Protein AF-A0A7H0MKH0-F1 (afdb_monomer_lite)

Radius of gyration: 23.42 Å; chains: 1; bounding box: 49×35×56 Å

pLDDT: mean 81.63, std 15.14, range [39.09, 97.88]

Structure (mmCIF, N/CA/C/O backbone):
data_AF-A0A7H0MKH0-F1
#
_entry.id   AF-A0A7H0MKH0-F1
#
loop_
_atom_site.group_PDB
_atom_site.id
_atom_site.type_symbol
_atom_site.label_atom_id
_atom_site.label_alt_id
_atom_site.label_comp_id
_atom_site.label_asym_id
_atom_site.label_entity_id
_atom_site.label_seq_id
_atom_site.pdbx_PDB_ins_code
_atom_site.Cartn_x
_atom_site.Cartn_y
_atom_site.Cartn_z
_atom_site.occupancy
_atom_site.B_iso_or_equiv
_atom_site.auth_seq_id
_atom_site.auth_comp_id
_atom_site.auth_asym_id
_atom_site.auth_atom_id
_atom_site.pdbx_PDB_model_num
ATOM 1 N N . MET A 1 1 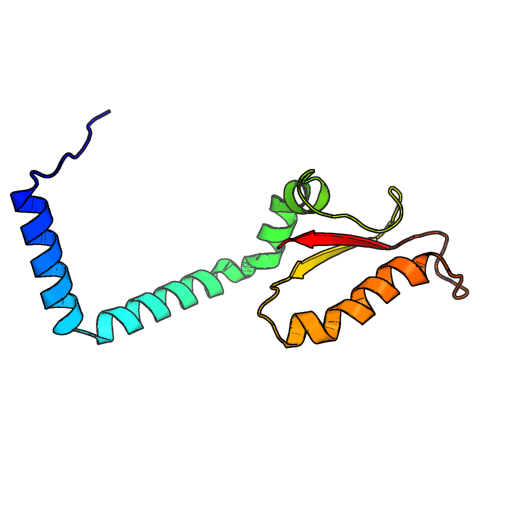? 20.983 23.984 -4.748 1.00 39.09 1 MET A N 1
ATOM 2 C CA . MET A 1 1 ? 20.056 22.946 -5.241 1.00 39.09 1 MET A CA 1
ATOM 3 C C . MET A 1 1 ? 20.427 22.680 -6.689 1.00 39.09 1 MET A C 1
ATOM 5 O O . MET A 1 1 ? 20.100 23.489 -7.542 1.00 39.09 1 MET A O 1
ATOM 9 N N . PHE A 1 2 ? 21.236 21.652 -6.948 1.00 47.03 2 PHE A N 1
ATOM 10 C CA . PHE A 1 2 ? 21.605 21.274 -8.313 1.00 47.03 2 PHE A CA 1
ATOM 11 C C . PHE A 1 2 ? 20.467 20.433 -8.879 1.00 47.03 2 PHE A C 1
ATOM 13 O O . PHE A 1 2 ? 20.179 19.360 -8.350 1.00 47.03 2 PHE A O 1
ATOM 20 N N . VAL A 1 3 ? 19.785 20.941 -9.901 1.00 56.19 3 VAL A N 1
ATOM 21 C CA . VAL A 1 3 ? 18.831 20.128 -10.645 1.00 56.19 3 VAL A CA 1
ATOM 22 C C . VAL A 1 3 ? 19.644 19.305 -11.636 1.00 56.19 3 VAL A C 1
ATOM 24 O O . VAL A 1 3 ? 20.307 19.854 -12.510 1.00 56.19 3 VAL A O 1
ATOM 27 N N . TRP A 1 4 ? 19.636 17.986 -11.462 1.00 60.25 4 TRP A N 1
ATOM 28 C CA . TRP A 1 4 ? 20.174 17.035 -12.430 1.00 60.25 4 TRP A CA 1
ATOM 29 C C . TRP A 1 4 ? 19.260 17.009 -13.662 1.00 60.25 4 TRP A C 1
ATOM 31 O O . TRP A 1 4 ? 18.473 16.084 -13.842 1.00 60.25 4 TRP A O 1
ATOM 41 N N . GLN A 1 5 ? 19.301 18.057 -14.484 1.00 67.75 5 GLN A N 1
ATOM 42 C CA . GLN A 1 5 ? 18.633 18.046 -15.781 1.00 67.75 5 GLN A CA 1
ATOM 43 C C . GLN A 1 5 ? 19.499 17.270 -16.763 1.00 67.75 5 GLN A C 1
ATOM 45 O O . GLN A 1 5 ? 20.513 17.752 -17.264 1.00 67.75 5 GLN A O 1
ATOM 50 N N . THR A 1 6 ? 19.096 16.027 -16.997 1.00 79.69 6 THR A N 1
ATOM 51 C CA . THR A 1 6 ? 19.635 15.208 -18.075 1.00 79.69 6 THR A CA 1
ATOM 52 C C . THR A 1 6 ? 19.158 15.810 -19.401 1.00 79.69 6 THR A C 1
ATOM 54 O O . THR A 1 6 ? 17.956 16.042 -19.532 1.00 79.69 6 THR A O 1
ATOM 57 N N . PRO A 1 7 ? 20.041 16.097 -20.376 1.00 89.56 7 PRO A N 1
ATOM 58 C CA . PRO A 1 7 ? 19.609 16.549 -21.695 1.00 89.56 7 PRO A CA 1
ATOM 59 C C . PRO A 1 7 ? 18.599 15.565 -22.317 1.00 89.56 7 PRO A C 1
ATOM 61 O O . PRO A 1 7 ? 18.772 14.353 -22.135 1.00 89.56 7 PRO A O 1
ATOM 64 N N . PRO A 1 8 ? 17.564 16.029 -23.044 1.00 86.69 8 PRO A N 1
ATOM 65 C CA . PRO A 1 8 ? 16.496 15.162 -23.553 1.00 86.69 8 PRO A CA 1
ATOM 66 C C . PRO A 1 8 ? 17.004 13.982 -24.391 1.00 86.69 8 PRO A C 1
ATOM 68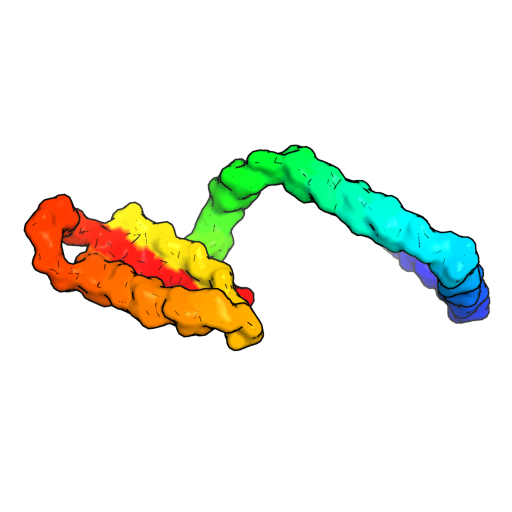 O O . PRO A 1 8 ? 16.483 12.870 -24.303 1.00 86.69 8 PRO A O 1
ATOM 71 N N . GLU A 1 9 ? 18.065 14.187 -25.174 1.00 89.75 9 GLU A N 1
ATOM 72 C CA . GLU A 1 9 ? 18.697 13.133 -25.963 1.00 89.75 9 GLU A CA 1
ATOM 73 C C . GLU A 1 9 ? 19.395 12.083 -25.089 1.00 89.75 9 GLU A C 1
ATOM 75 O O . GLU A 1 9 ? 19.399 10.891 -25.410 1.00 89.75 9 GLU A O 1
ATOM 80 N N . GLN A 1 10 ? 19.963 12.502 -23.958 1.00 89.12 10 GLN A N 1
ATOM 81 C CA . GLN A 1 10 ? 20.596 11.600 -23.007 1.00 89.12 10 GLN A CA 1
ATOM 82 C C . GLN A 1 10 ? 19.543 10.807 -22.226 1.00 89.12 10 GLN A C 1
ATOM 84 O O . GLN A 1 10 ? 19.713 9.601 -22.053 1.00 89.12 10 GLN A O 1
ATOM 89 N N . GLU A 1 11 ? 18.442 11.439 -21.820 1.00 90.81 11 GLU A N 1
ATOM 90 C CA . GLU A 1 11 ? 17.321 10.765 -21.158 1.00 90.81 11 GLU A CA 1
ATOM 91 C C . GLU A 1 11 ? 16.695 9.700 -22.070 1.00 90.81 11 GLU A C 1
ATOM 93 O O . GLU A 1 11 ? 16.544 8.544 -21.666 1.00 90.81 11 GLU A O 1
ATOM 98 N N . ALA A 1 12 ? 16.449 10.037 -23.341 1.00 91.44 12 ALA A N 1
ATOM 99 C CA . ALA A 1 12 ? 15.931 9.096 -24.333 1.00 91.44 12 ALA A CA 1
ATOM 100 C C . ALA A 1 12 ? 16.863 7.887 -24.538 1.00 91.44 12 ALA A C 1
ATOM 102 O O . ALA A 1 12 ? 16.412 6.740 -24.619 1.00 91.44 12 ALA A O 1
ATOM 103 N N . ARG A 1 13 ? 18.183 8.120 -24.576 1.00 92.81 13 ARG A N 1
ATOM 104 C CA . ARG A 1 13 ? 19.175 7.039 -24.674 1.00 92.81 13 ARG A CA 1
ATOM 105 C C . ARG A 1 13 ? 19.180 6.140 -23.440 1.00 92.81 13 ARG A C 1
ATOM 107 O O . ARG A 1 13 ? 19.263 4.924 -23.596 1.00 92.81 13 ARG A O 1
ATOM 114 N N . ILE A 1 14 ? 19.080 6.711 -22.240 1.00 93.81 14 ILE A N 1
ATOM 115 C CA . ILE A 1 14 ? 19.002 5.942 -20.989 1.00 93.81 14 ILE A CA 1
ATOM 116 C C . ILE A 1 14 ? 17.739 5.079 -20.979 1.00 93.81 14 ILE A C 1
ATOM 118 O O . ILE A 1 14 ? 17.829 3.890 -20.680 1.00 93.81 14 ILE A O 1
ATOM 122 N N . GLY A 1 15 ? 16.590 5.640 -21.370 1.00 93.50 15 GLY A N 1
ATOM 123 C CA . GLY A 1 15 ? 15.331 4.901 -21.465 1.00 93.50 15 GLY A CA 1
ATOM 124 C C . GLY A 1 15 ? 15.433 3.690 -22.393 1.00 93.50 15 GLY A C 1
ATOM 125 O O . GLY A 1 15 ? 15.043 2.588 -22.010 1.00 93.50 15 GLY A O 1
ATOM 126 N N . LYS A 1 16 ? 16.040 3.863 -23.576 1.00 96.31 16 LYS A N 1
ATOM 127 C CA . LYS A 1 16 ? 16.266 2.760 -24.520 1.00 96.31 16 LYS A CA 1
ATOM 128 C C . LYS A 1 16 ? 17.181 1.678 -23.939 1.00 96.31 16 LYS A C 1
ATOM 130 O O . LYS A 1 16 ? 16.832 0.505 -23.986 1.00 96.31 16 LYS A O 1
ATOM 135 N N . ILE A 1 17 ? 18.310 2.065 -23.341 1.00 96.81 17 ILE A N 1
ATOM 136 C CA . ILE A 1 17 ? 19.251 1.115 -22.723 1.00 96.81 17 ILE A CA 1
ATOM 137 C C . ILE A 1 17 ? 18.575 0.335 -21.589 1.00 96.81 17 ILE A C 1
ATOM 139 O O . ILE A 1 17 ? 18.750 -0.878 -21.490 1.00 96.81 17 ILE A O 1
ATOM 143 N N . ALA A 1 18 ? 17.799 1.012 -20.740 1.00 95.94 18 ALA A N 1
ATOM 144 C CA . ALA A 1 18 ? 17.083 0.375 -19.641 1.00 95.94 18 ALA A CA 1
ATOM 145 C C . ALA A 1 18 ? 16.030 -0.619 -20.154 1.00 95.94 18 ALA A C 1
ATOM 147 O O . ALA A 1 18 ? 15.955 -1.737 -19.644 1.00 95.94 18 ALA A O 1
ATOM 148 N N . ALA A 1 19 ? 15.259 -0.244 -21.180 1.00 96.44 19 ALA A N 1
ATOM 149 C CA . ALA A 1 19 ? 14.280 -1.127 -21.806 1.00 96.44 19 ALA A CA 1
ATOM 150 C C . ALA A 1 19 ? 14.949 -2.362 -22.430 1.00 96.44 19 ALA A C 1
ATOM 152 O O . ALA A 1 19 ? 14.558 -3.487 -22.117 1.00 96.44 19 ALA A O 1
ATOM 153 N N . ASP A 1 20 ? 15.998 -2.164 -23.234 1.00 97.69 20 ASP A N 1
ATOM 154 C CA . ASP A 1 20 ? 16.750 -3.248 -23.875 1.00 97.69 20 ASP A CA 1
ATOM 155 C C . ASP A 1 20 ? 17.353 -4.199 -22.824 1.00 97.69 20 ASP A C 1
ATOM 157 O O . ASP A 1 20 ? 17.282 -5.420 -22.966 1.00 97.69 20 ASP A O 1
ATOM 161 N N . TYR A 1 21 ? 17.890 -3.657 -21.724 1.00 97.44 21 TYR A N 1
ATOM 162 C CA . TYR A 1 21 ? 18.441 -4.444 -20.620 1.00 97.44 21 TYR A CA 1
ATOM 163 C C . TYR A 1 21 ? 17.377 -5.277 -19.895 1.00 97.44 21 TYR A C 1
ATOM 165 O O . TYR A 1 21 ? 17.601 -6.460 -19.642 1.00 97.44 21 TYR A O 1
ATOM 173 N N . LEU A 1 22 ? 16.224 -4.684 -19.566 1.00 97.12 22 LEU A N 1
ATOM 174 C CA . LEU A 1 22 ? 15.134 -5.388 -18.881 1.00 97.12 22 LEU A CA 1
ATOM 175 C C . LEU A 1 22 ? 14.512 -6.476 -19.766 1.00 97.12 22 LEU A C 1
ATOM 177 O O . LEU A 1 22 ? 14.183 -7.548 -19.263 1.00 97.12 22 LEU A O 1
ATOM 181 N N . LEU A 1 23 ? 14.401 -6.237 -21.077 1.00 96.81 23 LEU A N 1
ATOM 182 C CA . LEU A 1 23 ? 13.933 -7.240 -22.037 1.00 96.81 23 LEU A CA 1
ATOM 183 C C . LEU A 1 23 ? 14.943 -8.377 -22.223 1.00 96.81 23 LEU A C 1
ATOM 185 O O . LEU A 1 23 ? 14.547 -9.537 -22.316 1.00 96.81 23 LEU A O 1
ATOM 189 N N . ALA A 1 24 ? 16.241 -8.067 -22.236 1.00 97.88 24 ALA A N 1
ATOM 190 C CA . ALA A 1 24 ? 17.297 -9.074 -22.307 1.00 97.88 24 ALA A CA 1
ATOM 191 C C . ALA A 1 24 ? 17.465 -9.869 -20.998 1.00 97.88 24 ALA A C 1
ATOM 193 O O . ALA A 1 24 ? 18.063 -10.946 -21.018 1.00 97.88 24 ALA A O 1
ATOM 194 N N . ARG A 1 25 ? 16.979 -9.342 -19.862 1.00 97.50 25 ARG A N 1
ATOM 195 C CA . ARG A 1 25 ? 17.132 -9.928 -18.518 1.00 97.50 25 ARG A CA 1
ATOM 196 C C . ARG A 1 25 ? 15.841 -9.848 -17.690 1.00 97.50 25 ARG A C 1
ATOM 198 O O . ARG A 1 25 ? 15.790 -9.130 -16.685 1.00 97.50 25 ARG A O 1
ATOM 205 N N . PRO A 1 26 ? 14.781 -10.582 -18.073 1.00 94.94 26 PRO A N 1
ATOM 206 C CA . PRO A 1 26 ? 13.505 -10.550 -17.356 1.00 94.94 26 PRO A CA 1
ATOM 207 C C . PRO A 1 26 ? 13.609 -11.084 -15.916 1.00 94.94 26 PRO A C 1
ATOM 209 O O . PRO A 1 26 ? 12.795 -10.735 -15.061 1.00 94.94 26 PRO A O 1
ATOM 212 N N . ASP A 1 27 ? 14.635 -11.882 -15.610 1.00 96.88 27 ASP A N 1
ATOM 213 C CA . ASP A 1 27 ? 14.953 -12.363 -14.264 1.00 96.88 27 ASP A CA 1
ATOM 214 C C . ASP A 1 27 ? 15.256 -11.222 -13.281 1.00 96.88 27 ASP A C 1
ATOM 216 O O . ASP A 1 27 ? 14.964 -11.345 -12.091 1.00 96.88 27 ASP A O 1
ATOM 220 N N . VAL A 1 28 ? 15.753 -10.077 -13.762 1.00 97.12 28 VAL A N 1
ATOM 221 C CA . VAL A 1 28 ? 15.995 -8.890 -12.929 1.00 97.12 28 VAL A CA 1
ATOM 222 C C . VAL A 1 28 ? 14.702 -8.410 -12.269 1.00 97.12 28 VAL A C 1
ATOM 224 O O . VAL A 1 28 ? 14.723 -8.036 -11.098 1.00 97.12 28 VAL A O 1
ATOM 227 N N . LEU A 1 29 ? 13.557 -8.476 -12.960 1.00 95.56 29 LEU A N 1
ATOM 228 C CA . LEU A 1 29 ? 12.264 -8.098 -12.375 1.00 95.56 29 LEU A CA 1
ATOM 229 C C . LEU A 1 29 ? 11.880 -9.026 -11.215 1.00 95.56 29 LEU A C 1
ATOM 231 O O . LEU A 1 29 ? 11.394 -8.569 -10.178 1.00 95.56 29 LEU A O 1
ATOM 235 N N . VAL A 1 30 ? 12.160 -10.324 -11.357 1.00 96.06 30 VAL A N 1
ATOM 236 C CA . VAL A 1 30 ? 11.936 -11.313 -10.297 1.00 96.06 30 VAL A CA 1
ATOM 237 C C . VAL A 1 30 ? 12.853 -11.036 -9.107 1.00 96.06 30 VAL A C 1
ATOM 239 O O . VAL A 1 30 ? 12.380 -11.004 -7.971 1.00 96.06 30 VAL A O 1
ATOM 242 N N . GLN A 1 31 ? 14.136 -10.763 -9.350 1.00 96.56 31 GLN A N 1
ATOM 243 C CA . GLN A 1 31 ? 15.106 -10.438 -8.300 1.00 96.56 31 GLN A CA 1
ATOM 244 C C . GLN A 1 31 ? 14.722 -9.164 -7.536 1.00 96.56 31 GLN A C 1
ATOM 246 O O . GLN A 1 31 ? 14.804 -9.125 -6.307 1.00 96.56 31 GLN A O 1
ATOM 251 N N . VAL A 1 32 ? 14.248 -8.131 -8.239 1.00 96.69 32 VAL A N 1
ATOM 252 C CA . VAL A 1 32 ? 13.745 -6.896 -7.620 1.00 96.69 32 VAL A CA 1
ATOM 253 C C . VAL A 1 32 ? 12.533 -7.192 -6.735 1.00 96.69 32 VAL A C 1
ATOM 255 O O . VAL A 1 32 ? 12.503 -6.758 -5.582 1.00 96.69 32 VAL A O 1
ATOM 258 N N . SER A 1 33 ? 11.570 -7.977 -7.227 1.00 95.94 33 SER A N 1
ATOM 259 C CA . SER A 1 33 ? 10.398 -8.386 -6.443 1.00 95.94 33 SER A CA 1
ATOM 260 C C . SER A 1 33 ? 10.794 -9.178 -5.192 1.00 95.94 33 SER A C 1
ATOM 262 O O . SER A 1 33 ? 10.311 -8.901 -4.094 1.00 95.94 33 SER A O 1
ATOM 264 N N . GLN A 1 34 ? 11.711 -10.138 -5.324 1.00 95.50 34 GLN A N 1
ATOM 265 C CA . GLN A 1 34 ? 12.204 -10.940 -4.202 1.00 95.50 34 GLN A CA 1
ATOM 266 C C . GLN A 1 34 ? 12.918 -10.079 -3.158 1.00 95.50 34 GLN A C 1
ATOM 268 O O . GLN A 1 34 ? 12.655 -10.223 -1.963 1.00 95.50 34 GLN A O 1
ATOM 273 N N . LYS A 1 35 ? 13.764 -9.143 -3.600 1.00 95.00 35 LYS A N 1
ATOM 274 C CA . LYS A 1 35 ? 14.443 -8.193 -2.715 1.00 95.00 35 LYS A CA 1
ATOM 275 C C . LYS A 1 35 ? 13.440 -7.325 -1.961 1.00 95.00 35 LYS A C 1
ATOM 277 O O . LYS A 1 35 ? 13.571 -7.166 -0.750 1.00 95.00 35 LYS A O 1
ATOM 282 N N . LEU A 1 36 ? 12.408 -6.825 -2.641 1.00 92.56 36 LEU A N 1
ATOM 283 C CA . LEU A 1 36 ? 11.350 -6.047 -2.000 1.00 92.56 36 LEU A CA 1
ATOM 284 C C . LEU A 1 36 ? 10.592 -6.880 -0.957 1.00 92.56 36 LEU A C 1
ATOM 286 O O . LEU A 1 36 ? 10.382 -6.423 0.164 1.00 92.56 36 LEU A O 1
ATOM 290 N N . GLN A 1 37 ? 10.232 -8.124 -1.282 1.00 89.38 37 GLN A N 1
ATOM 291 C CA . GLN A 1 37 ? 9.590 -9.035 -0.331 1.00 89.38 37 GLN A CA 1
ATOM 292 C C . GLN A 1 37 ? 10.483 -9.350 0.872 1.00 89.38 37 GLN A C 1
ATOM 294 O O . GLN A 1 37 ? 9.991 -9.489 1.990 1.00 89.38 37 GLN A O 1
ATOM 299 N N . GLN A 1 38 ? 11.792 -9.499 0.669 1.00 89.00 38 GLN A N 1
ATOM 300 C CA . GLN A 1 38 ? 12.737 -9.703 1.760 1.00 89.00 38 GLN A CA 1
ATOM 301 C C . GLN A 1 38 ? 12.803 -8.470 2.666 1.00 89.00 38 GLN A C 1
ATOM 303 O O . GLN A 1 38 ? 12.653 -8.612 3.873 1.00 89.00 38 GLN A O 1
ATOM 308 N N . GLN A 1 39 ? 12.896 -7.266 2.098 1.00 86.12 39 GLN A N 1
ATOM 309 C CA . GLN A 1 39 ? 12.865 -6.022 2.872 1.00 86.12 39 GLN A CA 1
ATOM 310 C C . GLN A 1 39 ? 11.559 -5.864 3.660 1.00 86.12 39 GLN A C 1
ATOM 312 O O . GLN A 1 39 ? 11.578 -5.453 4.816 1.00 86.12 39 GLN A O 1
ATOM 317 N N . GLN A 1 40 ? 10.415 -6.218 3.070 1.00 80.81 40 GLN A N 1
ATOM 318 C CA . GLN A 1 40 ? 9.128 -6.197 3.774 1.00 80.81 40 GLN A CA 1
ATOM 319 C C . GLN A 1 40 ? 9.060 -7.238 4.900 1.00 80.81 40 GLN A C 1
ATOM 321 O O . GLN A 1 40 ? 8.494 -6.961 5.956 1.00 80.81 40 GLN A O 1
ATOM 326 N N . ARG A 1 41 ? 9.664 -8.417 4.712 1.00 75.00 41 ARG A N 1
ATOM 327 C CA . ARG A 1 41 ? 9.779 -9.438 5.764 1.00 75.00 41 ARG A CA 1
ATOM 328 C C . ARG A 1 41 ? 10.735 -9.011 6.872 1.00 75.00 41 ARG A C 1
ATOM 330 O O . ARG A 1 41 ? 10.429 -9.201 8.037 1.00 75.00 41 ARG A O 1
ATOM 337 N N . GLU A 1 42 ? 11.843 -8.361 6.550 1.00 71.44 42 GLU A N 1
ATOM 338 C CA . GLU A 1 42 ? 12.746 -7.767 7.546 1.00 71.44 42 GLU A CA 1
ATOM 339 C C . GLU A 1 42 ? 12.070 -6.609 8.304 1.00 71.44 42 GLU A C 1
ATOM 341 O O . GLU A 1 42 ? 12.374 -6.347 9.466 1.00 71.44 42 GLU A O 1
ATOM 346 N N . GLN A 1 43 ? 11.045 -5.990 7.711 1.00 66.25 43 GLN A N 1
ATOM 347 C CA . GLN A 1 43 ? 10.126 -5.068 8.383 1.00 66.25 43 GLN A CA 1
ATOM 348 C C . GLN A 1 43 ? 9.056 -5.765 9.253 1.00 66.25 43 GLN A C 1
ATOM 350 O O . GLN A 1 43 ? 8.038 -5.145 9.568 1.00 66.25 43 GLN A O 1
ATOM 355 N N . LEU A 1 44 ? 9.313 -6.991 9.738 1.00 56.62 44 LEU A N 1
ATOM 356 C CA . LEU A 1 44 ? 8.544 -7.730 10.763 1.00 56.62 44 LEU A CA 1
ATOM 357 C C . LEU A 1 44 ? 8.199 -6.905 12.027 1.00 56.62 44 LEU A C 1
ATOM 359 O O . LEU A 1 44 ? 7.331 -7.292 12.805 1.00 56.62 44 LEU A O 1
ATOM 363 N N . GLY A 1 45 ? 8.771 -5.710 12.193 1.00 65.31 45 GLY A N 1
ATOM 364 C CA . GLY A 1 45 ? 8.278 -4.640 13.066 1.00 65.31 45 GLY A CA 1
ATOM 365 C C . GLY A 1 45 ? 6.958 -3.981 12.625 1.00 65.31 45 GLY A C 1
ATOM 366 O O . GLY A 1 45 ? 6.721 -2.828 12.983 1.00 65.31 45 GLY A O 1
ATOM 367 N N . MET A 1 46 ? 6.083 -4.661 11.874 1.00 68.81 46 MET A N 1
ATOM 368 C CA . MET A 1 46 ? 4.783 -4.122 11.441 1.00 68.81 46 MET A CA 1
ATOM 369 C C . MET A 1 46 ? 3.974 -3.577 12.629 1.00 68.81 46 MET A C 1
ATOM 371 O O . MET A 1 46 ? 3.401 -2.493 12.542 1.00 68.81 46 MET A O 1
ATOM 375 N N . ARG A 1 47 ? 4.025 -4.259 13.782 1.00 70.81 47 ARG A N 1
ATOM 376 C CA . ARG A 1 47 ? 3.411 -3.776 15.028 1.00 70.81 47 ARG A CA 1
ATOM 377 C C . ARG A 1 47 ? 3.973 -2.421 15.463 1.00 70.81 47 ARG A C 1
ATOM 379 O O . ARG A 1 47 ? 3.198 -1.530 15.786 1.00 70.81 47 ARG A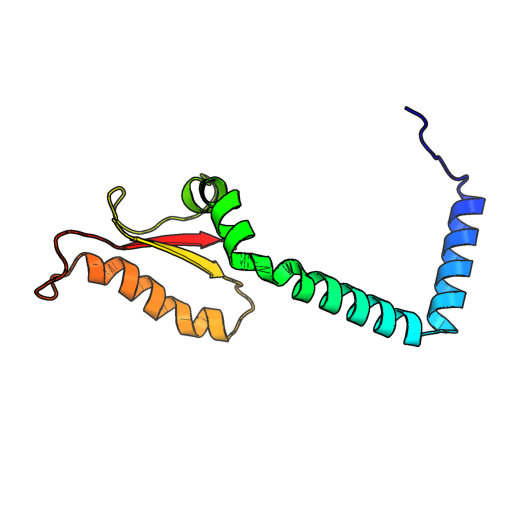 O 1
ATOM 386 N N . LEU A 1 48 ? 5.295 -2.244 15.439 1.00 78.00 48 LEU A N 1
ATOM 387 C CA . LEU A 1 48 ? 5.935 -0.973 15.800 1.00 78.00 48 LEU A CA 1
ATOM 388 C C . LEU A 1 48 ? 5.544 0.145 14.830 1.00 78.00 48 LEU A C 1
ATOM 390 O O . LEU A 1 48 ? 5.298 1.264 15.262 1.00 78.00 48 LEU A O 1
ATOM 394 N N . LYS A 1 49 ? 5.406 -0.157 13.535 1.00 80.62 49 LYS A N 1
ATOM 395 C CA . LYS A 1 49 ? 4.943 0.819 12.538 1.00 80.62 49 LYS A CA 1
ATOM 396 C C . LYS A 1 49 ? 3.511 1.287 12.797 1.00 80.62 49 LYS A C 1
ATOM 398 O O . LYS A 1 49 ? 3.255 2.484 12.733 1.00 80.62 49 LYS A O 1
ATOM 403 N N . VAL A 1 50 ? 2.600 0.368 13.131 1.00 84.44 50 VAL A N 1
ATOM 404 C CA . VAL A 1 50 ? 1.214 0.715 13.494 1.00 84.44 50 VAL A CA 1
ATOM 405 C C . VAL A 1 50 ? 1.183 1.568 14.764 1.00 84.44 50 VAL A C 1
ATOM 407 O O . VAL A 1 50 ? 0.484 2.575 14.794 1.00 84.44 50 VAL A O 1
ATOM 410 N N . MET A 1 51 ? 1.968 1.213 15.789 1.00 82.75 51 MET A N 1
ATOM 411 C CA . MET A 1 51 ? 2.042 1.997 17.031 1.00 82.75 51 MET A CA 1
ATOM 412 C C . MET A 1 51 ? 2.608 3.401 16.789 1.00 82.75 51 MET A C 1
ATOM 414 O O . MET A 1 51 ? 2.023 4.382 17.239 1.00 82.75 51 MET A O 1
ATOM 418 N N . ASN A 1 52 ? 3.690 3.519 16.017 1.00 88.50 52 ASN A N 1
ATOM 419 C CA . ASN A 1 52 ? 4.300 4.813 15.703 1.00 88.50 52 ASN A CA 1
ATOM 420 C C . ASN A 1 52 ? 3.385 5.708 14.853 1.00 88.50 52 ASN A C 1
ATOM 422 O O . ASN A 1 52 ? 3.494 6.928 14.929 1.00 88.50 52 ASN A O 1
ATOM 426 N N . ASN A 1 53 ? 2.473 5.121 14.070 1.00 89.06 53 ASN A N 1
ATOM 427 C CA . ASN A 1 53 ? 1.530 5.857 13.227 1.00 89.06 53 ASN A CA 1
ATOM 428 C C . ASN A 1 53 ? 0.119 5.975 13.833 1.00 89.06 53 ASN A C 1
ATOM 430 O O . ASN A 1 53 ? -0.813 6.410 13.159 1.00 89.06 53 ASN A O 1
ATOM 434 N N . GLN A 1 54 ? -0.067 5.594 15.101 1.00 90.69 54 GLN A N 1
ATOM 435 C CA . GLN A 1 54 ? -1.387 5.497 15.732 1.00 90.69 54 GLN A CA 1
ATOM 436 C C . GLN A 1 54 ? -2.186 6.806 15.660 1.00 90.69 54 GLN A C 1
A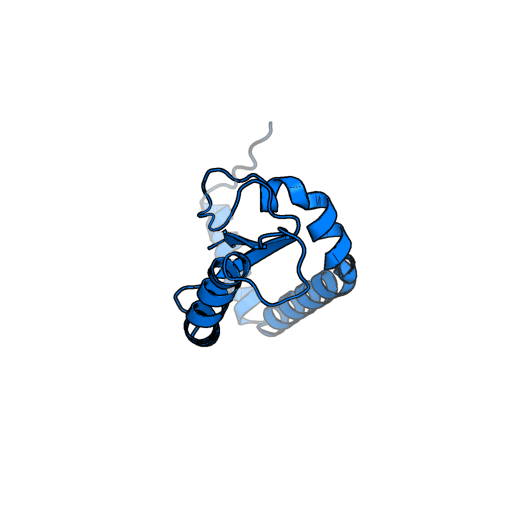TOM 438 O O . GLN A 1 54 ? -3.397 6.775 15.451 1.00 90.69 54 GLN A O 1
ATOM 443 N N . ALA A 1 55 ? -1.530 7.958 15.827 1.00 90.69 55 ALA A N 1
ATOM 444 C CA . ALA A 1 55 ? -2.206 9.251 15.767 1.00 90.69 55 ALA A CA 1
ATOM 445 C C . ALA A 1 55 ? -2.832 9.506 14.388 1.00 90.69 55 ALA A C 1
ATOM 447 O O . ALA A 1 55 ? -3.988 9.917 14.327 1.00 90.69 55 ALA A O 1
ATOM 448 N N . ALA A 1 56 ? -2.107 9.195 13.308 1.00 89.81 56 ALA A N 1
ATOM 449 C CA . ALA A 1 56 ? -2.620 9.313 11.947 1.00 89.81 56 ALA A CA 1
ATOM 450 C C . ALA A 1 56 ? -3.784 8.343 11.703 1.00 89.81 56 ALA A C 1
ATOM 452 O O . ALA A 1 56 ? -4.773 8.719 11.096 1.00 89.81 56 ALA A O 1
ATOM 453 N N . LEU A 1 57 ? -3.717 7.127 12.253 1.00 90.06 57 LEU A N 1
ATOM 454 C CA . LEU A 1 57 ? -4.787 6.135 12.101 1.00 90.06 57 LEU A CA 1
ATOM 455 C C . LEU A 1 57 ? -6.064 6.468 12.892 1.00 90.06 57 LEU A C 1
ATOM 457 O O . LEU A 1 57 ? -7.129 5.965 12.555 1.00 90.06 57 LEU A O 1
ATOM 461 N N . LEU A 1 58 ? -5.972 7.253 13.974 1.00 90.12 58 LEU A N 1
ATOM 462 C CA . LEU A 1 58 ? -7.104 7.550 14.867 1.00 90.12 58 LEU A CA 1
ATOM 463 C C . LEU A 1 58 ? -7.695 8.954 14.703 1.00 90.12 58 LEU A C 1
ATOM 465 O O . LEU A 1 58 ? -8.806 9.196 15.177 1.00 90.12 58 LEU A O 1
ATOM 469 N N . ARG A 1 59 ? -6.936 9.898 14.137 1.00 87.81 59 ARG A N 1
ATOM 470 C CA . ARG A 1 59 ? -7.271 11.333 14.144 1.00 87.81 59 ARG A CA 1
ATOM 471 C C . ARG A 1 59 ? -7.231 11.978 12.759 1.00 87.81 59 ARG A C 1
ATOM 473 O O . ARG A 1 59 ? -7.134 13.198 12.676 1.00 87.81 59 ARG A O 1
ATOM 480 N N . ASP A 1 60 ? -7.300 11.180 11.701 1.00 86.38 60 ASP A N 1
ATOM 481 C CA . ASP A 1 60 ? -7.459 11.693 10.342 1.00 86.38 60 ASP A CA 1
ATOM 482 C C . ASP A 1 60 ? -8.897 12.206 10.146 1.00 86.38 60 ASP A C 1
ATOM 484 O O . ASP A 1 60 ? -9.864 11.458 10.304 1.00 86.38 60 ASP A O 1
ATOM 488 N N . ALA A 1 61 ? -9.031 13.504 9.865 1.00 86.00 61 ALA A N 1
ATOM 489 C CA . ALA A 1 61 ? -10.320 14.169 9.683 1.00 86.00 61 ALA A CA 1
ATOM 490 C C . ALA A 1 61 ? -10.979 13.818 8.340 1.00 86.00 61 ALA A C 1
ATOM 492 O O . ALA A 1 61 ? -12.196 13.950 8.214 1.00 86.00 61 ALA A O 1
ATOM 493 N N . ASP A 1 62 ? -10.198 13.333 7.373 1.00 87.81 62 ASP A N 1
ATOM 494 C CA . ASP A 1 62 ? -10.670 12.991 6.031 1.00 87.81 62 ASP A CA 1
ATOM 495 C C . ASP A 1 62 ? -11.207 11.550 5.953 1.00 87.81 62 ASP A C 1
ATOM 497 O O . ASP A 1 62 ? -11.658 11.096 4.897 1.00 87.81 62 ASP A O 1
ATOM 501 N N . LYS A 1 63 ? -11.167 10.802 7.065 1.00 85.12 63 LYS A N 1
ATOM 502 C CA . LYS A 1 63 ? -11.617 9.407 7.132 1.00 85.12 63 LYS A CA 1
ATOM 503 C C . LYS A 1 63 ? -12.996 9.283 7.783 1.00 85.12 63 LYS A C 1
ATOM 505 O O . LYS A 1 63 ? -13.224 9.839 8.859 1.00 85.12 63 LYS A O 1
ATOM 510 N N . PRO A 1 64 ? -13.921 8.507 7.188 1.00 87.06 64 PRO A N 1
ATOM 511 C CA . PRO A 1 64 ? -15.200 8.207 7.813 1.00 87.06 64 PRO A CA 1
ATOM 512 C C . PRO A 1 64 ? -15.026 7.466 9.140 1.00 87.06 64 PRO A C 1
ATOM 514 O O . PRO A 1 64 ? -14.232 6.528 9.263 1.00 87.06 64 PRO A O 1
ATOM 517 N N . VAL A 1 65 ? -15.832 7.858 10.123 1.00 86.94 65 VAL A N 1
ATOM 518 C CA . VAL A 1 65 ? -15.844 7.273 11.462 1.00 86.94 65 VAL A CA 1
ATOM 519 C C . VAL A 1 65 ? -17.274 6.928 11.858 1.00 86.94 65 VAL A C 1
ATOM 521 O O . VAL A 1 65 ? -18.177 7.741 11.689 1.00 86.94 65 VAL A O 1
ATOM 524 N N . THR A 1 66 ? -17.479 5.745 12.438 1.00 84.56 66 THR A N 1
ATOM 525 C CA . THR A 1 66 ? -18.772 5.308 12.994 1.00 84.56 66 THR A CA 1
ATOM 526 C C . THR A 1 66 ? -18.610 4.820 14.435 1.00 84.56 66 THR A C 1
ATOM 528 O O . THR A 1 66 ? -17.617 4.177 14.768 1.00 84.56 66 THR A O 1
ATOM 531 N N . GLY A 1 67 ? -19.582 5.120 15.300 1.00 79.38 67 GLY A N 1
ATOM 532 C CA . GLY A 1 67 ? -19.580 4.741 16.718 1.00 79.38 67 GLY A CA 1
ATOM 533 C C . GLY A 1 67 ? -19.289 5.908 17.675 1.00 79.38 67 GLY A C 1
ATOM 534 O O . GLY A 1 67 ? -19.087 7.045 17.244 1.00 79.38 67 GLY A O 1
ATOM 535 N N . PRO A 1 68 ? -19.298 5.662 18.995 1.00 82.19 68 PRO A N 1
ATOM 536 C CA . PRO A 1 68 ? -19.217 6.721 19.994 1.00 82.19 68 PRO A CA 1
ATOM 537 C C . PRO A 1 68 ? -17.811 7.324 20.101 1.00 82.19 68 PRO A C 1
ATOM 539 O O . PRO A 1 68 ? -16.800 6.625 20.038 1.00 82.19 68 PRO A O 1
ATOM 542 N N . ALA A 1 69 ? -17.737 8.634 20.354 1.00 83.00 69 ALA A N 1
ATOM 543 C CA . ALA A 1 69 ? -16.465 9.343 20.516 1.00 83.00 69 ALA A CA 1
ATOM 544 C C . ALA A 1 69 ? -15.629 8.823 21.703 1.00 83.00 69 ALA A C 1
ATOM 546 O O . ALA A 1 69 ? -14.402 8.820 21.620 1.00 83.00 69 ALA A O 1
ATOM 547 N N . GLY A 1 70 ? -16.294 8.353 22.768 1.00 81.50 70 GLY A N 1
ATOM 548 C CA . GLY A 1 70 ? -15.688 7.775 23.976 1.00 81.50 70 GLY A CA 1
ATOM 549 C C . GLY A 1 70 ? -15.483 6.256 23.935 1.00 81.50 70 GLY A C 1
ATOM 550 O O . GLY A 1 70 ? -15.331 5.637 24.987 1.00 81.50 70 GLY A O 1
ATOM 551 N N . ALA A 1 71 ? -15.525 5.640 22.751 1.00 83.19 71 ALA A N 1
ATOM 552 C CA . ALA A 1 71 ? -15.250 4.217 22.576 1.00 83.19 71 ALA A CA 1
ATOM 553 C C . ALA A 1 71 ? -13.907 3.814 23.208 1.00 83.19 71 ALA A C 1
ATOM 555 O O . ALA A 1 71 ? -12.878 4.440 22.949 1.00 83.19 71 ALA A O 1
ATOM 556 N N . LYS A 1 72 ? -13.896 2.734 24.002 1.00 85.19 72 LYS A N 1
ATOM 557 C CA . LYS A 1 72 ? -12.649 2.213 24.602 1.00 85.19 72 LYS A CA 1
ATOM 558 C C . LYS A 1 72 ? -11.811 1.420 23.599 1.00 85.19 72 LYS A C 1
ATOM 560 O O . LYS A 1 72 ? -10.630 1.188 23.837 1.00 85.19 72 LYS A O 1
ATOM 565 N N . VAL A 1 73 ? -12.426 0.991 22.497 1.00 85.75 73 VAL A N 1
ATOM 566 C CA . VAL A 1 73 ? -11.781 0.229 21.428 1.00 85.75 73 VAL A CA 1
ATOM 567 C C . VAL A 1 73 ? -12.053 0.918 20.099 1.00 85.75 73 VAL A C 1
ATOM 569 O O . VAL A 1 73 ? -13.202 1.203 19.761 1.00 85.75 73 VAL A O 1
ATOM 572 N N . ALA A 1 74 ? -10.988 1.153 19.338 1.00 88.44 74 ALA A N 1
ATOM 573 C CA . ALA A 1 74 ? -11.065 1.606 17.960 1.00 88.44 74 ALA A CA 1
ATOM 574 C C . ALA A 1 74 ? -10.651 0.467 17.022 1.00 88.44 74 ALA A C 1
ATOM 576 O O . ALA A 1 74 ? -9.616 -0.167 17.230 1.00 88.44 74 ALA A O 1
ATOM 577 N N . VAL A 1 75 ? -11.459 0.221 15.997 1.00 88.81 75 VAL A N 1
ATOM 578 C CA . VAL A 1 75 ? -11.156 -0.703 14.905 1.00 88.81 75 VAL A CA 1
ATOM 579 C C . VAL A 1 75 ? -10.843 0.136 13.677 1.00 88.81 75 VAL A C 1
ATOM 581 O O . VAL A 1 75 ? -11.635 0.990 13.291 1.00 88.81 75 VAL A O 1
ATOM 584 N N . ILE A 1 76 ? -9.675 -0.093 13.086 1.00 90.62 76 ILE A N 1
ATOM 585 C CA . ILE A 1 76 ? -9.222 0.593 11.877 1.00 90.62 76 ILE A CA 1
ATOM 586 C C . ILE A 1 76 ? -9.346 -0.400 10.724 1.00 90.62 76 ILE A C 1
ATOM 588 O O . ILE A 1 76 ? -8.653 -1.418 10.713 1.00 90.62 76 ILE A O 1
ATOM 592 N N . GLU A 1 77 ? -10.246 -0.125 9.787 1.00 88.62 77 GLU A N 1
ATOM 593 C CA . GLU A 1 77 ? -10.495 -0.975 8.625 1.00 88.62 77 GLU A CA 1
ATOM 594 C C . GLU A 1 77 ? -9.827 -0.378 7.392 1.00 88.62 77 GLU A C 1
ATOM 596 O O . GLU A 1 77 ? -10.157 0.735 6.996 1.00 88.62 77 GLU A O 1
ATOM 601 N N . PHE A 1 78 ? -8.911 -1.127 6.777 1.00 91.00 78 PHE A N 1
ATOM 602 C CA . PHE A 1 78 ? -8.403 -0.817 5.443 1.00 91.00 78 PHE A CA 1
ATOM 603 C C . PHE A 1 78 ? -9.285 -1.523 4.412 1.00 91.00 78 PHE A C 1
ATOM 605 O O . PHE A 1 78 ? -9.301 -2.755 4.368 1.00 91.00 78 PHE A O 1
ATOM 612 N N . PHE A 1 79 ? -10.037 -0.760 3.622 1.00 88.38 79 PHE A N 1
ATOM 613 C CA . PHE A 1 79 ? -11.070 -1.276 2.729 1.00 88.38 79 PHE A CA 1
ATOM 614 C C . PHE A 1 79 ? -10.797 -0.909 1.274 1.00 88.38 79 PHE A C 1
ATOM 616 O O . PHE A 1 79 ? -10.560 0.246 0.946 1.00 88.38 79 PHE A O 1
ATOM 623 N N . ASP A 1 80 ? -10.936 -1.891 0.387 1.00 90.75 80 ASP A N 1
ATOM 624 C CA . ASP A 1 80 ? -10.863 -1.698 -1.059 1.00 90.75 80 ASP A CA 1
ATOM 625 C C . ASP A 1 80 ? -12.208 -2.083 -1.697 1.00 90.75 80 ASP A C 1
ATOM 627 O O . ASP A 1 80 ? -12.712 -3.194 -1.505 1.00 90.75 80 ASP A O 1
ATOM 631 N N . TYR A 1 81 ? -12.790 -1.178 -2.489 1.00 88.75 81 TYR A N 1
ATOM 632 C CA . TYR A 1 81 ? -14.051 -1.408 -3.202 1.00 88.75 81 TYR A CA 1
ATOM 633 C C . TYR A 1 81 ? -13.985 -2.556 -4.221 1.00 88.75 81 TYR A C 1
ATOM 635 O O . TYR A 1 81 ? -15.013 -3.171 -4.508 1.00 88.75 81 TYR A O 1
ATOM 643 N N . GLN A 1 82 ? -12.801 -2.865 -4.756 1.00 94.25 82 GLN A N 1
ATOM 644 C CA . GLN A 1 82 ? -12.583 -3.956 -5.712 1.00 94.25 82 GLN A CA 1
ATOM 645 C C . GLN A 1 82 ? -12.324 -5.305 -5.020 1.00 94.25 82 GLN A C 1
ATOM 647 O O . GLN A 1 82 ? -12.340 -6.361 -5.655 1.00 94.25 82 GLN A O 1
ATOM 652 N N . CYS A 1 83 ? -12.126 -5.306 -3.701 1.00 94.81 83 CYS A N 1
ATOM 653 C CA . CYS A 1 83 ? -11.862 -6.507 -2.922 1.00 94.81 83 CYS A CA 1
ATOM 654 C C . CYS A 1 83 ? -13.170 -7.246 -2.576 1.00 94.81 83 CYS A C 1
ATOM 656 O O . CYS A 1 83 ? -13.938 -6.857 -1.693 1.00 94.81 83 CYS A O 1
ATOM 658 N N . VAL A 1 84 ? -13.409 -8.389 -3.232 1.00 95.19 84 VAL A N 1
ATOM 659 C CA . VAL A 1 84 ? -14.614 -9.222 -3.018 1.00 95.19 84 VAL A CA 1
ATOM 660 C C . VAL A 1 84 ? -14.756 -9.684 -1.563 1.00 95.19 84 VAL A C 1
ATOM 662 O O . VAL A 1 84 ? -15.869 -9.743 -1.040 1.00 95.19 84 VAL A O 1
ATOM 665 N N . PHE A 1 85 ? -13.646 -10.001 -0.891 1.00 94.44 85 PHE A N 1
ATOM 666 C CA . PHE A 1 85 ? -13.666 -10.382 0.525 1.00 94.44 85 PHE A CA 1
ATOM 667 C C . PHE A 1 85 ? -14.043 -9.212 1.431 1.00 94.44 85 PHE A C 1
ATOM 669 O O . PHE A 1 85 ? -14.857 -9.388 2.333 1.00 94.44 85 PHE A O 1
ATOM 676 N N . CYS A 1 86 ? -13.531 -8.018 1.138 1.00 91.19 86 CYS A N 1
ATOM 677 C CA . CYS A 1 86 ? -13.838 -6.794 1.864 1.00 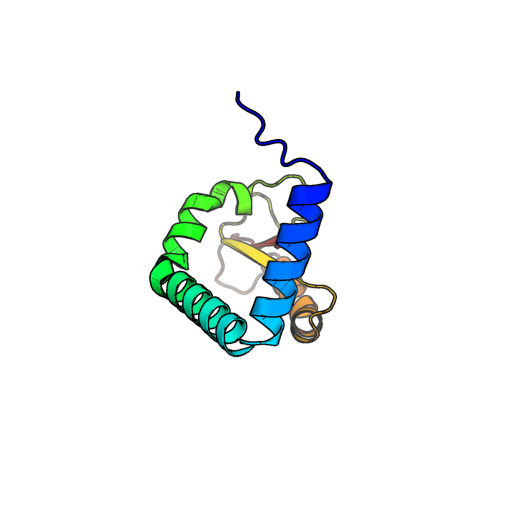91.19 86 CYS A CA 1
ATOM 678 C C . CYS A 1 86 ? -15.339 -6.494 1.752 1.00 91.19 86 CYS A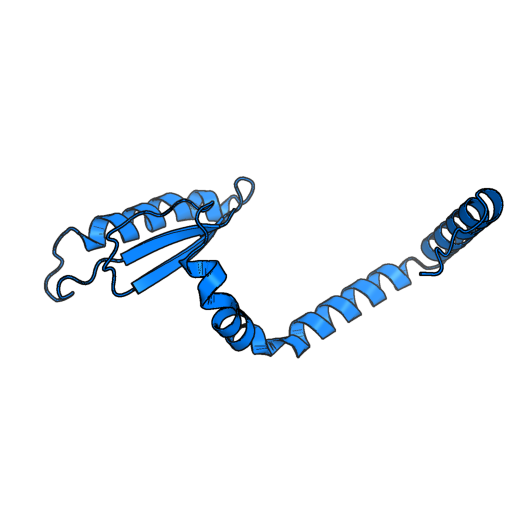 C 1
ATOM 680 O O . CYS A 1 86 ? -16.018 -6.320 2.761 1.00 91.19 86 CYS A O 1
ATOM 682 N N . ARG A 1 87 ? -15.911 -6.607 0.543 1.00 91.12 87 ARG A N 1
ATOM 683 C CA . ARG A 1 87 ? -17.362 -6.468 0.330 1.00 91.12 87 ARG A CA 1
ATOM 684 C C . ARG A 1 87 ? -18.194 -7.475 1.133 1.00 91.12 87 ARG A C 1
ATOM 686 O O . ARG A 1 87 ? -19.282 -7.136 1.587 1.00 91.12 87 ARG A O 1
ATOM 693 N N . ARG A 1 88 ? -17.714 -8.714 1.291 1.00 92.75 88 ARG A N 1
ATOM 694 C CA . ARG A 1 88 ? -18.392 -9.745 2.101 1.00 92.75 88 ARG A CA 1
ATOM 695 C C . ARG A 1 88 ? -18.287 -9.474 3.603 1.00 92.75 88 ARG A C 1
ATOM 697 O O . ARG A 1 88 ? -19.203 -9.843 4.328 1.00 92.75 88 ARG A O 1
ATOM 704 N N . LEU A 1 89 ? -17.195 -8.859 4.057 1.00 90.88 89 LEU A N 1
ATOM 705 C CA . LEU A 1 89 ? -16.945 -8.554 5.468 1.00 90.88 89 LEU A CA 1
ATOM 706 C C . LEU A 1 89 ? -17.686 -7.294 5.944 1.00 90.88 89 LEU A C 1
ATOM 708 O O . LEU A 1 89 ? -18.103 -7.246 7.100 1.00 90.88 89 LEU A O 1
ATOM 712 N N . ALA A 1 90 ? -17.894 -6.315 5.056 1.00 87.06 90 ALA A N 1
ATOM 713 C CA . ALA A 1 90 ? -18.464 -5.007 5.388 1.00 87.06 90 ALA A CA 1
ATOM 714 C C . ALA A 1 90 ? -19.741 -5.048 6.260 1.00 87.06 90 ALA A C 1
ATOM 716 O O . ALA A 1 90 ? -19.789 -4.306 7.242 1.00 87.06 90 ALA A O 1
ATOM 717 N N . PRO A 1 91 ? -20.746 -5.921 6.014 1.00 86.81 91 PRO A N 1
ATOM 718 C CA . PRO A 1 91 ? -21.926 -5.991 6.880 1.00 86.81 91 PRO A CA 1
ATOM 719 C C . PRO A 1 91 ? -21.584 -6.335 8.338 1.00 86.81 91 PRO A C 1
ATOM 721 O O . PRO A 1 91 ? -22.115 -5.723 9.258 1.00 86.81 91 PRO A O 1
ATOM 724 N N . GLY A 1 92 ? -20.632 -7.248 8.558 1.00 86.31 92 GLY A N 1
ATOM 725 C CA . GLY A 1 92 ? -20.190 -7.626 9.902 1.00 86.31 92 GLY A CA 1
ATOM 726 C C . GLY A 1 92 ? -19.428 -6.511 10.627 1.00 86.31 92 GLY A C 1
ATOM 727 O O . GLY A 1 92 ? -19.520 -6.402 11.848 1.00 86.31 92 GLY A O 1
ATOM 728 N N . MET A 1 93 ? -18.711 -5.655 9.891 1.00 84.44 93 MET A N 1
ATOM 729 C CA . MET A 1 93 ? -18.027 -4.481 10.456 1.00 84.44 93 MET A CA 1
ATOM 730 C C . MET A 1 93 ? -19.031 -3.415 10.911 1.00 84.44 93 MET A C 1
ATOM 732 O O . MET A 1 93 ? -18.882 -2.832 11.989 1.00 84.44 93 MET A O 1
ATOM 736 N N . VAL A 1 94 ? -20.101 -3.215 10.135 1.00 77.75 94 VAL A N 1
ATOM 737 C CA . VAL A 1 94 ? -21.220 -2.335 10.504 1.00 77.75 94 VAL A CA 1
ATOM 738 C C . VAL A 1 94 ? -21.936 -2.865 11.747 1.00 77.75 94 VAL A C 1
ATOM 740 O O . VAL A 1 94 ? -22.131 -2.108 12.705 1.00 77.75 94 VAL A O 1
ATOM 743 N N . ASP A 1 95 ? -22.247 -4.162 11.780 1.00 79.25 95 ASP A N 1
ATOM 744 C CA . ASP A 1 95 ? -22.860 -4.811 12.939 1.00 79.25 95 ASP A CA 1
ATOM 745 C C . ASP A 1 95 ? -21.991 -4.659 14.191 1.00 79.25 95 ASP A C 1
ATOM 747 O O . ASP A 1 95 ? -22.499 -4.296 15.248 1.00 79.25 95 ASP A O 1
ATOM 751 N N . LEU A 1 96 ? -20.673 -4.854 14.086 1.00 75.50 96 LEU A N 1
ATOM 752 C CA . LEU A 1 96 ? -19.747 -4.698 15.211 1.00 75.50 96 LEU A CA 1
ATOM 753 C C . LEU A 1 96 ? -19.789 -3.282 15.812 1.00 75.50 96 LEU A C 1
ATOM 755 O O . LEU A 1 96 ? -19.780 -3.126 17.035 1.00 75.50 96 LEU A O 1
ATOM 759 N N . SER A 1 97 ? -19.862 -2.254 14.962 1.00 69.19 97 SER A N 1
ATOM 760 C CA . SER A 1 97 ? -19.928 -0.853 15.400 1.00 69.19 97 SER A CA 1
ATOM 761 C C . SER A 1 97 ? -21.278 -0.478 16.031 1.00 69.19 97 SER A C 1
ATOM 763 O O . SER A 1 97 ? -21.330 0.360 16.930 1.00 69.19 97 SER A O 1
ATOM 765 N N . THR A 1 98 ? -22.364 -1.138 15.613 1.00 65.19 98 THR A N 1
ATOM 766 C CA . THR A 1 98 ? -23.742 -0.825 16.029 1.00 65.19 98 THR A CA 1
ATOM 767 C C . THR A 1 98 ? -24.186 -1.659 17.237 1.00 65.19 98 THR A C 1
ATOM 769 O O . THR A 1 98 ? -24.804 -1.143 18.168 1.00 65.19 98 THR A O 1
ATOM 772 N N . LEU A 1 99 ? -23.813 -2.943 17.288 1.00 54.44 99 LEU A N 1
ATOM 773 C CA . LEU A 1 99 ? -24.111 -3.864 18.394 1.00 54.44 99 LEU A CA 1
ATOM 774 C C . LEU A 1 99 ? -23.375 -3.501 19.686 1.00 54.44 99 LEU A C 1
ATOM 776 O O . LEU A 1 99 ? -23.842 -3.853 20.767 1.00 54.44 99 LEU A O 1
ATOM 780 N N . ALA A 1 100 ? -22.277 -2.747 19.605 1.00 52.91 100 ALA A N 1
ATOM 781 C CA . ALA A 1 100 ? -21.631 -2.182 20.786 1.00 52.91 100 ALA A CA 1
ATOM 782 C C . ALA A 1 100 ? -22.523 -1.159 21.532 1.00 52.91 100 ALA A C 1
ATOM 784 O O . ALA A 1 100 ? -22.227 -0.822 22.676 1.00 52.91 100 ALA A O 1
ATOM 785 N N . GLY A 1 101 ? -23.623 -0.697 20.918 1.00 45.12 101 GLY A N 1
ATOM 786 C CA . GLY A 1 101 ? -24.683 0.088 21.563 1.00 45.12 101 GLY A CA 1
ATOM 787 C C . GLY A 1 101 ? -25.876 -0.734 22.080 1.00 45.12 101 GLY A C 1
ATOM 788 O O . GLY A 1 101 ? -26.712 -0.198 22.801 1.00 45.12 101 GLY A O 1
ATOM 789 N N . LEU A 1 102 ? -25.971 -2.031 21.756 1.00 46.22 102 LEU A N 1
ATOM 790 C CA . LEU A 1 102 ? -27.075 -2.914 22.153 1.00 46.22 102 LEU A CA 1
ATOM 791 C C . LEU A 1 102 ? -26.570 -4.015 23.093 1.00 46.22 102 LEU A C 1
ATOM 793 O O . LEU A 1 102 ? -26.291 -5.140 22.688 1.00 46.22 102 LEU A O 1
ATOM 797 N N . SER A 1 103 ? -26.461 -3.644 24.372 1.00 50.56 103 SER A N 1
ATOM 798 C CA . SER A 1 103 ? -26.526 -4.495 25.570 1.00 50.56 103 SER A CA 1
ATOM 799 C C . SER A 1 103 ? -26.484 -6.017 25.322 1.00 50.56 103 SER A C 1
ATOM 801 O O . SER A 1 103 ? -27.506 -6.707 25.309 1.00 50.56 103 SER A O 1
ATOM 803 N N . ARG A 1 104 ? -25.274 -6.582 25.206 1.00 52.03 104 ARG A N 1
ATOM 804 C CA . ARG A 1 104 ? -25.019 -7.959 25.649 1.00 52.03 104 ARG A CA 1
ATOM 805 C C . ARG A 1 104 ? -24.335 -7.874 27.006 1.00 52.03 104 ARG A C 1
ATOM 807 O O . ARG A 1 104 ? -23.225 -7.363 27.125 1.00 52.03 104 ARG A O 1
ATOM 814 N N . ARG A 1 105 ? -25.067 -8.330 28.025 1.00 53.00 105 ARG A N 1
ATOM 815 C CA . ARG A 1 105 ? -24.669 -8.469 29.433 1.00 53.00 105 ARG A CA 1
ATOM 816 C C . ARG A 1 105 ? -23.160 -8.766 29.555 1.00 53.00 105 ARG A C 1
ATOM 818 O O . ARG A 1 105 ? -22.741 -9.846 29.154 1.00 53.00 105 ARG A O 1
ATOM 825 N N . ASN A 1 106 ? -22.398 -7.808 30.103 1.00 46.94 106 ASN A N 1
ATOM 826 C CA . ASN A 1 106 ? -20.959 -7.832 30.461 1.00 46.94 106 ASN A CA 1
ATOM 827 C C . ASN A 1 106 ? -19.932 -7.067 29.591 1.00 46.94 106 ASN A C 1
ATOM 829 O O . ASN A 1 106 ? -18.739 -7.189 29.861 1.00 46.94 106 ASN A O 1
ATOM 833 N N . LEU A 1 107 ? -20.327 -6.203 28.649 1.00 48.19 107 LEU A N 1
ATOM 834 C CA . LEU A 1 107 ? -19.420 -5.159 28.128 1.00 48.19 107 LEU A CA 1
ATOM 835 C C . LEU A 1 107 ? -19.795 -3.798 28.747 1.00 48.19 107 LEU A C 1
ATOM 837 O O . LEU A 1 107 ? -20.824 -3.236 28.378 1.00 48.19 107 LEU A O 1
ATOM 841 N N . PRO A 1 108 ? -19.024 -3.271 29.719 1.00 45.03 108 PRO A N 1
ATOM 842 C CA . PRO A 1 108 ? -19.381 -2.050 30.437 1.00 45.03 108 PRO A CA 1
ATOM 843 C C . PRO A 1 108 ? -19.217 -0.820 29.539 1.00 45.03 108 PRO A C 1
ATOM 845 O O . PRO A 1 108 ? -18.093 -0.335 29.395 1.00 45.03 108 PRO A O 1
ATOM 848 N N . GLU A 1 109 ? -20.320 -0.328 28.957 1.00 47.09 109 GLU A N 1
ATOM 849 C CA . GLU A 1 109 ? -20.479 1.019 28.356 1.00 47.09 109 GLU A CA 1
ATOM 850 C C . GLU A 1 109 ? -19.361 1.426 27.366 1.00 47.09 109 GLU A C 1
ATOM 852 O O . GLU A 1 109 ? -19.083 2.597 27.118 1.00 47.09 109 GLU A O 1
ATOM 857 N N . ALA A 1 110 ? -18.660 0.443 26.812 1.00 53.78 110 ALA A N 1
ATOM 858 C CA . ALA A 1 110 ? -17.430 0.619 26.064 1.00 53.78 110 ALA A CA 1
ATOM 859 C C . ALA A 1 110 ? -17.724 0.354 24.595 1.00 53.78 110 ALA A C 1
ATOM 861 O O . ALA A 1 110 ? -17.491 -0.746 24.101 1.00 53.78 110 ALA A O 1
ATOM 862 N N . GLY A 1 111 ? -18.287 1.350 23.915 1.00 64.81 111 GLY A N 1
ATOM 863 C CA . GLY A 1 111 ? -18.571 1.241 22.489 1.00 64.81 111 GLY A CA 1
ATOM 864 C C . GLY A 1 111 ? -17.315 0.936 21.664 1.00 64.81 111 GLY A C 1
ATOM 865 O O . GLY A 1 111 ? -16.191 1.208 22.098 1.00 64.81 111 GLY A O 1
ATOM 866 N N . ILE A 1 112 ? -17.517 0.381 20.470 1.00 77.75 112 ILE A N 1
ATOM 867 C CA . ILE A 1 112 ? -16.480 0.205 19.450 1.00 77.75 112 ILE A CA 1
ATOM 868 C C . ILE A 1 112 ? -16.616 1.349 18.448 1.00 77.75 112 ILE A C 1
ATOM 870 O O . ILE A 1 112 ? -17.720 1.648 17.994 1.00 77.75 112 ILE A O 1
ATOM 874 N N . ARG A 1 113 ? -15.496 1.984 18.099 1.00 82.38 113 ARG A N 1
ATOM 875 C CA . ARG A 1 113 ? -15.434 3.022 17.065 1.00 82.38 113 ARG A CA 1
ATOM 876 C C . ARG A 1 113 ? -14.713 2.483 15.838 1.00 82.38 113 ARG A C 1
ATOM 878 O O . ARG A 1 113 ? -13.555 2.094 15.932 1.00 82.38 113 ARG A O 1
ATOM 885 N N . LEU A 1 114 ? -15.398 2.456 14.704 1.00 81.38 114 LEU A N 1
ATOM 886 C CA . LEU A 1 114 ? -14.854 2.026 13.420 1.00 81.38 114 LEU A CA 1
ATOM 887 C C . LEU A 1 114 ? -14.302 3.238 12.660 1.00 81.38 114 LEU A C 1
ATOM 889 O O . LEU A 1 114 ? -14.994 4.250 12.548 1.00 81.38 114 LEU A O 1
ATOM 893 N N . LEU A 1 115 ? -13.075 3.137 12.148 1.00 82.38 115 LEU A N 1
ATOM 894 C CA . LEU A 1 115 ? -12.437 4.129 11.281 1.00 82.38 115 LEU A CA 1
ATOM 895 C C . LEU A 1 115 ? -12.084 3.484 9.943 1.00 82.38 115 LEU A C 1
ATOM 897 O O . LEU A 1 115 ? -11.287 2.545 9.903 1.00 82.38 115 LEU A O 1
ATOM 901 N N . LEU A 1 116 ? -12.656 4.002 8.858 1.00 82.25 116 LEU A N 1
ATOM 902 C CA . LEU A 1 116 ? -12.487 3.440 7.522 1.00 82.25 116 LEU A CA 1
ATOM 903 C C . LEU A 1 116 ? -11.368 4.158 6.763 1.00 82.25 116 LEU A C 1
ATOM 905 O O . LEU A 1 116 ? -11.442 5.358 6.507 1.00 82.25 116 LEU A O 1
ATOM 909 N N . HIS A 1 117 ? -10.351 3.404 6.370 1.00 83.44 117 HIS A N 1
ATOM 910 C CA . HIS A 1 117 ? -9.264 3.837 5.505 1.00 83.44 117 HIS A CA 1
ATOM 911 C C . HIS A 1 117 ? -9.435 3.160 4.147 1.00 83.44 117 HIS A C 1
ATOM 913 O O . HIS A 1 117 ? -9.299 1.948 4.033 1.00 83.44 117 HIS A O 1
ATOM 919 N N . ILE A 1 118 ? -9.761 3.953 3.133 1.00 74.75 118 ILE A N 1
ATOM 920 C CA . ILE A 1 118 ? -9.730 3.541 1.724 1.00 74.75 118 ILE A CA 1
ATOM 921 C C . ILE A 1 118 ? -8.337 3.838 1.174 1.00 74.75 118 ILE A C 1
ATOM 923 O O . ILE A 1 118 ? -7.800 4.912 1.562 1.00 74.75 118 ILE A O 1
#

Secondary structure (DSSP, 8-state):
-------HHHHHHHHHHHHHHHHH-THHHHHHHHHHHHHHHHT-THHHHHHHTHHHHHH-TTS-EES-TT-SEEEEEE--TT-HHHHHHHHHHHHHHHHTTS--TT--S--EEEEEE-

Sequence (118 aa):
MFVWQTPPEQEARIGKIAADYLLARPDVLVQVSQKLQQQQREQLGMRLKVMNNQAALLRDADKPVTGPAGAKVAVIEFFDYQCVFCRRLAPGMVDLSTLAGLSRRNLPEAGIRLLLHI

Foldseek 3Di:
DDDPDDPPVRVVVVVVVVVVVCVVCVVVVVVVVVVVVVVVVVVVVPVVVCVVCVCVQPPPPVWDKAADPQAPAEDEDEADPPDPVSVVCVVVLVCQQVCLVPDDPPDPNHGYMYTYHD